Protein AF-A0AAD7KE58-F1 (afdb_monomer_lite)

Sequence (176 aa):
MATIKTTTPALPDYITYRFANRLVYVRPAHTYEVRVHSFTANEIYRPRLIIRRPALDIAQKEFIELATIPRERISFNTVASLNRQEPRVVRISESAWFAAVARQLCGGVIDILVSPDPSAPPTYLAVPSPGEMTKDEVEILRKTRSTPSSPTHSRQSSPSGRSTKSAKRSWLPRLN

Organism: NCBI:txid1033252

Radius of gyration: 26.53 Å; chains: 1; bounding box: 41×66×77 Å

Secondary structure (DSSP, 8-state):
------PPPPPPS-EEEEETTEEEEE---TT---------S-S--------HHHHHHHHHHH-HHHHSS-GGGEEEEEEE--TTPPPEEEEPPTTTHHHHHHHPPTT-EEEEEEPPPTTSPP-------TTS--HHHHHHHHHHT----------PPP--------------PPP-

pLDDT: mean 74.68, std 17.7, range [42.19, 97.12]

Structure (mmCIF, N/CA/C/O backbone):
data_AF-A0AAD7KE58-F1
#
_entry.id   AF-A0AAD7KE58-F1
#
loop_
_atom_site.group_PDB
_atom_site.id
_atom_site.type_symbol
_atom_site.label_atom_id
_atom_site.label_alt_id
_atom_site.label_comp_id
_atom_site.label_asym_id
_atom_site.label_entity_id
_atom_site.label_seq_id
_atom_site.pdbx_PDB_ins_code
_atom_site.Cartn_x
_atom_site.Cartn_y
_atom_site.Cartn_z
_atom_site.occupancy
_atom_site.B_iso_or_equiv
_atom_site.auth_seq_id
_atom_site.auth_comp_id
_atom_site.auth_asym_id
_atom_site.auth_atom_id
_atom_site.pdbx_PDB_model_num
ATOM 1 N N . MET A 1 1 ? 21.684 20.828 -27.140 1.00 60.41 1 MET A N 1
ATOM 2 C CA . MET A 1 1 ? 20.353 20.275 -26.803 1.00 60.41 1 MET A CA 1
ATOM 3 C C . MET A 1 1 ? 20.580 18.954 -26.089 1.00 60.41 1 MET A C 1
ATOM 5 O O . MET A 1 1 ? 21.258 18.107 -26.651 1.00 60.41 1 MET A O 1
ATOM 9 N N . ALA A 1 2 ? 20.131 18.805 -24.842 1.00 54.47 2 ALA A N 1
ATOM 10 C CA . ALA A 1 2 ? 20.308 17.559 -24.097 1.00 54.47 2 ALA A CA 1
ATOM 11 C C . ALA A 1 2 ? 19.141 16.610 -24.409 1.00 54.47 2 ALA A C 1
ATOM 13 O O . ALA A 1 2 ? 18.000 16.890 -24.049 1.00 54.47 2 ALA A O 1
ATOM 14 N N . THR A 1 3 ? 19.419 15.508 -25.103 1.00 60.75 3 THR A N 1
ATOM 15 C CA . THR A 1 3 ? 18.436 14.456 -25.384 1.00 60.75 3 THR A CA 1
ATOM 16 C C . THR A 1 3 ? 18.294 13.575 -24.146 1.00 60.75 3 THR A C 1
ATOM 18 O O . THR A 1 3 ? 19.177 12.770 -23.849 1.00 60.75 3 THR A O 1
ATOM 21 N N . ILE A 1 4 ? 17.201 13.732 -23.397 1.00 62.44 4 ILE A N 1
ATOM 22 C CA . ILE A 1 4 ? 16.903 12.874 -22.245 1.00 62.44 4 ILE A CA 1
ATOM 23 C C . ILE A 1 4 ? 16.387 11.540 -22.791 1.00 62.44 4 ILE A C 1
ATOM 25 O O . ILE A 1 4 ? 15.270 11.456 -23.294 1.00 62.44 4 ILE A O 1
ATOM 29 N N . LYS A 1 5 ? 17.211 10.492 -22.717 1.00 53.03 5 LYS A N 1
ATOM 30 C CA . LYS A 1 5 ? 16.769 9.124 -23.002 1.00 53.03 5 LYS A CA 1
ATOM 31 C C . LYS A 1 5 ? 15.899 8.658 -21.836 1.00 53.03 5 LYS A C 1
ATOM 33 O O . LYS A 1 5 ? 16.410 8.371 -20.756 1.00 53.03 5 LYS A O 1
ATOM 38 N N . THR A 1 6 ? 14.587 8.611 -22.037 1.00 53.09 6 THR A N 1
ATOM 39 C CA . THR A 1 6 ? 13.656 7.996 -21.085 1.00 53.09 6 THR A CA 1
ATOM 40 C C . THR A 1 6 ? 13.780 6.479 -21.204 1.00 53.09 6 THR A C 1
ATOM 42 O O . THR A 1 6 ? 13.008 5.828 -21.901 1.00 53.09 6 THR A O 1
ATOM 45 N N . THR A 1 7 ? 14.806 5.907 -20.575 1.00 59.88 7 THR A N 1
ATOM 46 C CA . THR A 1 7 ? 14.912 4.454 -20.429 1.00 59.88 7 THR A CA 1
ATOM 47 C C . THR A 1 7 ? 13.779 3.993 -19.519 1.00 59.88 7 THR A C 1
ATOM 49 O O . THR A 1 7 ? 13.658 4.464 -18.388 1.00 59.88 7 THR A O 1
ATOM 52 N N . THR A 1 8 ? 12.929 3.102 -20.025 1.00 63.88 8 THR A N 1
ATOM 53 C CA . THR A 1 8 ? 11.862 2.492 -19.224 1.00 63.88 8 THR A CA 1
ATOM 54 C C . THR A 1 8 ? 12.521 1.668 -18.114 1.00 63.88 8 THR A C 1
ATOM 56 O O . THR A 1 8 ? 13.340 0.806 -18.438 1.00 63.88 8 THR A O 1
ATOM 59 N N . PRO A 1 9 ? 12.247 1.942 -16.826 1.00 69.12 9 PRO A N 1
ATOM 60 C CA . PRO A 1 9 ? 12.852 1.188 -15.735 1.00 69.12 9 PRO A CA 1
ATOM 61 C C . PRO A 1 9 ? 12.425 -0.280 -15.823 1.00 69.12 9 PRO A C 1
ATOM 63 O O . PRO A 1 9 ? 11.248 -0.573 -16.041 1.00 69.12 9 PRO A O 1
ATOM 66 N N . ALA A 1 10 ? 13.391 -1.190 -15.686 1.00 75.94 10 ALA A N 1
ATOM 67 C CA . ALA A 1 10 ? 13.116 -2.619 -15.619 1.00 75.94 10 ALA A CA 1
ATOM 68 C C . ALA A 1 10 ? 12.218 -2.914 -14.409 1.00 75.94 10 ALA A C 1
ATOM 70 O O . ALA A 1 10 ? 12.390 -2.322 -13.343 1.00 75.94 10 ALA A O 1
ATOM 71 N N . LEU A 1 11 ? 11.245 -3.807 -14.587 1.00 79.50 11 LEU A N 1
ATOM 72 C CA . LEU A 1 11 ? 10.384 -4.242 -13.491 1.00 79.50 11 LEU A CA 1
ATOM 73 C C . LEU A 1 11 ? 11.189 -5.085 -12.490 1.00 79.50 11 LEU A C 1
ATOM 75 O O . LEU A 1 11 ? 12.067 -5.836 -12.916 1.00 79.50 11 LEU A O 1
ATOM 79 N N . PRO A 1 12 ? 10.898 -4.988 -11.181 1.00 85.12 12 PRO A N 1
ATOM 80 C CA . PRO A 1 12 ? 11.548 -5.831 -10.184 1.00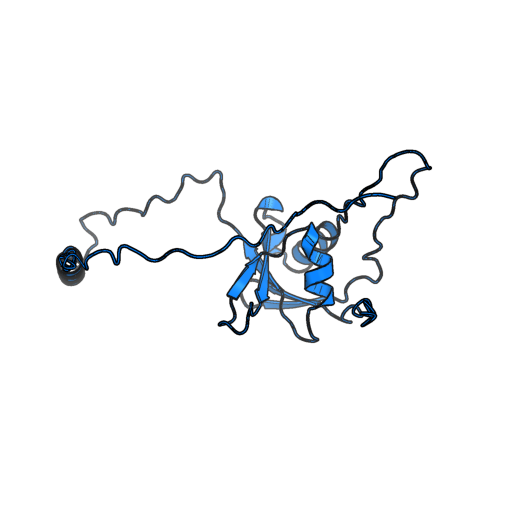 85.12 12 PRO A CA 1
ATOM 81 C C . PRO A 1 12 ? 11.120 -7.300 -10.331 1.00 85.12 12 PRO A C 1
ATOM 83 O O . PRO A 1 12 ? 9.973 -7.583 -10.676 1.00 85.12 12 PRO A O 1
ATOM 86 N N . ASP A 1 13 ? 12.014 -8.235 -9.993 1.00 86.62 13 ASP A N 1
ATOM 87 C CA . ASP A 1 13 ? 11.739 -9.683 -10.056 1.00 86.62 13 ASP A CA 1
ATOM 88 C C . ASP A 1 13 ? 10.716 -10.155 -9.013 1.00 86.62 13 ASP A C 1
ATOM 90 O O . ASP A 1 13 ? 10.054 -11.176 -9.201 1.00 86.62 13 ASP A O 1
ATOM 94 N N . TYR A 1 14 ? 10.596 -9.428 -7.898 1.00 88.62 14 TYR A N 1
ATOM 95 C CA . TYR A 1 14 ? 9.665 -9.711 -6.808 1.00 88.62 14 TYR A CA 1
ATOM 96 C C . TYR A 1 14 ? 9.152 -8.411 -6.190 1.00 88.62 14 TYR A C 1
ATOM 98 O O . TYR A 1 14 ? 9.882 -7.425 -6.077 1.00 88.62 14 TYR A O 1
ATOM 106 N N . ILE A 1 15 ? 7.899 -8.434 -5.744 1.00 91.00 15 ILE A N 1
ATOM 107 C CA . ILE A 1 15 ? 7.259 -7.374 -4.967 1.00 91.00 15 ILE A CA 1
ATOM 108 C C . ILE A 1 15 ? 6.980 -7.925 -3.573 1.00 91.00 15 ILE A C 1
ATOM 110 O O . ILE A 1 15 ? 6.413 -9.009 -3.430 1.00 91.00 15 ILE A O 1
ATOM 114 N N . THR A 1 16 ? 7.348 -7.163 -2.548 1.00 94.81 16 THR A N 1
ATOM 115 C CA . THR A 1 16 ? 7.089 -7.529 -1.156 1.00 94.81 16 THR A CA 1
ATOM 116 C C . THR A 1 16 ? 5.860 -6.788 -0.648 1.00 94.81 16 THR A C 1
ATOM 118 O O . THR A 1 16 ? 5.850 -5.556 -0.615 1.00 94.81 16 THR A O 1
ATOM 121 N N . TYR A 1 17 ? 4.843 -7.525 -0.210 1.00 95.44 17 TYR A N 1
ATOM 122 C CA . TYR A 1 17 ? 3.679 -6.972 0.478 1.00 95.44 17 TYR A CA 1
ATOM 123 C C . TYR A 1 17 ? 3.812 -7.150 1.985 1.00 95.44 17 TYR A C 1
ATOM 125 O O . TYR A 1 17 ? 4.225 -8.217 2.442 1.00 95.44 17 TYR A O 1
ATOM 133 N N . ARG A 1 18 ? 3.418 -6.130 2.752 1.00 96.94 18 ARG A N 1
ATOM 134 C CA . ARG A 1 18 ? 3.335 -6.193 4.213 1.00 96.94 18 ARG A CA 1
ATOM 135 C C . ARG A 1 18 ? 1.914 -5.938 4.694 1.00 96.94 18 ARG A C 1
ATOM 137 O O . ARG A 1 18 ? 1.327 -4.911 4.363 1.00 96.94 18 ARG A O 1
ATOM 144 N N . PHE A 1 19 ? 1.395 -6.832 5.526 1.00 97.12 19 PHE A N 1
ATOM 145 C CA . PHE A 1 19 ? 0.107 -6.672 6.201 1.00 97.12 19 PHE A CA 1
ATOM 146 C C . PHE A 1 19 ? 0.204 -7.215 7.628 1.00 97.12 19 PHE A C 1
ATOM 148 O O . PHE A 1 19 ? 0.713 -8.314 7.816 1.00 97.12 19 PHE A O 1
ATOM 155 N N . ALA A 1 20 ? -0.233 -6.448 8.634 1.00 94.69 20 ALA A N 1
ATOM 156 C CA . ALA A 1 20 ? -0.208 -6.857 10.048 1.00 94.69 20 ALA A CA 1
ATOM 157 C C . ALA A 1 20 ? 1.138 -7.480 10.505 1.00 94.69 20 ALA A C 1
ATOM 159 O O . ALA A 1 20 ? 1.173 -8.511 11.169 1.00 94.69 20 ALA A O 1
ATOM 160 N N . ASN A 1 21 ? 2.263 -6.866 10.109 1.00 94.69 21 ASN A N 1
ATOM 161 C CA . ASN A 1 21 ? 3.634 -7.339 10.374 1.00 94.69 21 ASN A CA 1
ATOM 162 C C . ASN A 1 21 ? 4.040 -8.667 9.690 1.00 94.69 21 ASN A C 1
ATOM 164 O O . ASN A 1 21 ? 5.113 -9.202 9.960 1.00 94.69 21 ASN A O 1
ATOM 168 N N . ARG A 1 22 ? 3.223 -9.186 8.770 1.00 96.50 22 ARG A N 1
ATOM 169 C CA . ARG A 1 22 ? 3.539 -10.340 7.917 1.00 96.50 22 ARG A CA 1
ATOM 170 C C . ARG A 1 22 ? 4.023 -9.863 6.554 1.00 96.50 22 ARG A C 1
ATOM 172 O O . ARG A 1 22 ? 3.474 -8.905 6.013 1.00 96.50 22 ARG A O 1
ATOM 179 N N . LEU A 1 23 ? 5.030 -10.539 6.004 1.00 95.94 23 LEU A N 1
ATOM 180 C CA . LEU A 1 23 ? 5.610 -10.248 4.692 1.00 95.94 23 LEU A CA 1
ATOM 181 C C . LEU A 1 23 ? 5.319 -11.388 3.718 1.00 95.94 23 LEU A C 1
ATOM 183 O O . LEU A 1 23 ? 5.479 -12.555 4.071 1.00 95.94 23 LEU A O 1
ATOM 187 N N . VAL A 1 24 ? 4.926 -11.044 2.495 1.00 94.50 24 VAL A N 1
ATOM 188 C CA . VAL A 1 24 ? 4.718 -12.000 1.401 1.00 94.50 24 VAL A CA 1
ATOM 189 C C . VAL A 1 24 ? 5.455 -11.506 0.164 1.00 94.50 24 VAL A C 1
ATOM 191 O O . VAL A 1 24 ? 5.298 -10.354 -0.243 1.00 94.50 24 VAL A O 1
ATOM 194 N N . TYR A 1 25 ? 6.256 -12.388 -0.432 1.00 93.06 25 TYR A N 1
ATOM 195 C CA . TYR A 1 25 ? 6.991 -12.123 -1.663 1.00 93.06 25 TYR A CA 1
ATOM 196 C C . TYR A 1 25 ? 6.210 -12.676 -2.842 1.00 93.06 25 TYR A C 1
ATOM 198 O O . TYR A 1 25 ? 5.970 -13.877 -2.942 1.00 93.06 25 TYR A O 1
ATOM 206 N N . VAL A 1 26 ? 5.828 -11.791 -3.749 1.00 89.50 26 VAL A N 1
ATOM 207 C CA . VAL A 1 26 ? 5.057 -12.141 -4.932 1.00 89.50 26 VAL A CA 1
ATOM 208 C C . VAL A 1 26 ? 5.922 -11.861 -6.141 1.00 89.50 26 VAL A C 1
ATOM 210 O O . VAL A 1 26 ? 6.375 -10.733 -6.335 1.00 89.50 26 VAL A O 1
ATOM 213 N N . ARG A 1 27 ? 6.129 -12.871 -6.987 1.00 86.81 27 ARG A N 1
ATOM 214 C CA . ARG A 1 27 ? 6.660 -12.620 -8.325 1.00 86.81 27 ARG A CA 1
ATOM 215 C C . ARG A 1 27 ? 5.577 -11.852 -9.086 1.00 86.81 27 ARG A C 1
ATOM 217 O O . ARG A 1 27 ? 4.486 -12.408 -9.252 1.00 86.81 27 ARG A O 1
ATOM 224 N N . PRO A 1 28 ? 5.812 -10.594 -9.500 1.00 78.06 28 PRO A N 1
ATOM 225 C CA . PRO A 1 28 ? 4.868 -9.904 -10.352 1.00 78.06 28 PRO A CA 1
ATOM 226 C C . PRO A 1 28 ? 4.652 -10.799 -11.558 1.00 78.06 28 PRO A C 1
ATOM 228 O O . PRO A 1 28 ? 5.614 -11.205 -12.212 1.00 78.06 28 PRO A O 1
ATOM 231 N N . ALA A 1 29 ? 3.404 -11.205 -11.787 1.00 63.66 29 ALA A N 1
ATOM 232 C CA . ALA A 1 29 ? 3.103 -12.007 -12.952 1.00 63.66 29 ALA A CA 1
ATOM 233 C C . ALA A 1 29 ? 3.687 -11.254 -14.156 1.00 63.66 29 ALA A C 1
ATOM 235 O O . ALA A 1 29 ? 3.454 -10.051 -14.292 1.00 63.66 29 ALA A O 1
ATOM 236 N N . HIS A 1 30 ? 4.446 -11.933 -15.026 1.00 52.56 30 HIS A N 1
ATOM 237 C CA . HIS A 1 30 ? 4.863 -11.350 -16.313 1.00 52.56 30 HIS A CA 1
ATOM 238 C C . HIS A 1 30 ? 3.648 -10.766 -17.071 1.00 52.56 30 HIS A C 1
ATOM 240 O O . HIS A 1 30 ? 3.776 -9.859 -17.883 1.00 52.56 30 HIS A O 1
ATOM 246 N N . THR A 1 31 ? 2.462 -11.241 -16.691 1.00 48.44 31 THR A N 1
ATOM 247 C CA . THR A 1 31 ? 1.105 -10.792 -16.965 1.00 48.44 31 THR A CA 1
ATOM 248 C C . THR A 1 31 ? 0.581 -9.620 -16.114 1.00 48.44 31 THR A C 1
ATOM 250 O O . THR A 1 31 ? -0.629 -9.483 -15.944 1.00 48.44 31 THR A O 1
ATOM 253 N N . TYR A 1 32 ? 1.407 -8.639 -15.739 1.00 52.31 32 TYR A N 1
ATOM 254 C CA . TYR A 1 32 ? 0.944 -7.247 -15.881 1.00 52.31 32 TYR A CA 1
ATOM 255 C C . TYR A 1 32 ? 0.926 -6.879 -17.366 1.00 52.31 32 TYR A C 1
ATOM 257 O O . TYR A 1 32 ? 1.424 -5.828 -17.768 1.00 52.31 32 TYR A O 1
ATOM 265 N N . GLU A 1 33 ? 0.369 -7.764 -18.196 1.00 47.12 33 GLU A N 1
ATOM 266 C CA . GLU A 1 33 ? -0.017 -7.405 -19.533 1.00 47.12 33 GLU A CA 1
ATOM 267 C C . GLU A 1 33 ? -0.968 -6.247 -19.325 1.00 47.12 33 GLU A C 1
ATOM 269 O O . GLU A 1 33 ? -2.070 -6.382 -18.781 1.00 47.12 33 GLU A O 1
ATOM 274 N N . VAL A 1 34 ? -0.487 -5.065 -19.701 1.00 50.22 34 VAL A N 1
ATOM 275 C CA . VAL A 1 34 ? -1.363 -3.998 -20.115 1.00 50.22 34 VAL A CA 1
ATOM 276 C C . VAL A 1 34 ? -2.311 -4.703 -21.065 1.00 50.22 34 VAL A C 1
ATOM 278 O O . VAL A 1 34 ? -1.908 -5.086 -22.160 1.00 50.22 34 VAL A O 1
ATOM 281 N N . ARG A 1 35 ? -3.539 -4.975 -20.617 1.00 42.88 35 ARG A N 1
ATOM 282 C CA . ARG A 1 35 ? -4.612 -5.427 -21.490 1.00 42.88 35 ARG A CA 1
ATOM 283 C C . ARG A 1 35 ? -4.897 -4.213 -22.365 1.00 42.88 35 ARG A C 1
ATOM 285 O O . ARG A 1 35 ? -5.843 -3.465 -22.142 1.00 42.88 35 ARG A O 1
ATOM 292 N N . VAL A 1 36 ? -4.003 -3.963 -23.320 1.00 48.06 36 VAL A N 1
ATOM 293 C CA . VAL A 1 36 ? -4.280 -3.203 -24.516 1.00 48.06 36 VAL A CA 1
ATOM 294 C C . VAL A 1 36 ? -5.272 -4.115 -25.205 1.00 48.06 36 VAL A C 1
ATOM 296 O O . VAL A 1 36 ? -4.901 -5.039 -25.919 1.00 48.06 36 VAL A O 1
ATOM 299 N N . HIS A 1 37 ? -6.551 -3.974 -24.862 1.00 42.19 37 HIS A N 1
ATOM 300 C CA . HIS A 1 37 ? -7.585 -4.458 -25.750 1.00 42.19 37 HIS A CA 1
ATOM 301 C C . HIS A 1 37 ? -7.256 -3.799 -27.083 1.00 42.19 37 HIS A C 1
ATOM 303 O O . HIS A 1 37 ? -7.356 -2.579 -27.203 1.00 42.19 37 HIS A O 1
ATOM 309 N N . SER A 1 38 ? -6.743 -4.583 -28.028 1.00 42.72 38 SER A N 1
ATOM 310 C CA . SER A 1 38 ? -6.595 -4.185 -29.416 1.00 42.72 38 SER A CA 1
ATOM 311 C C . SER A 1 38 ? -8.011 -4.008 -29.951 1.00 42.72 38 SER A C 1
ATOM 313 O O . SER A 1 38 ? -8.585 -4.917 -30.544 1.00 42.72 38 SER A O 1
ATOM 315 N N . PHE A 1 39 ? -8.619 -2.877 -29.609 1.00 48.72 39 PHE A N 1
ATOM 316 C CA . PHE A 1 39 ? -9.932 -2.481 -30.066 1.00 48.72 39 PHE A CA 1
ATOM 317 C C . PHE A 1 39 ? -9.731 -1.512 -31.224 1.00 48.72 39 PHE A C 1
ATOM 319 O O . PHE A 1 39 ? -8.916 -0.591 -31.184 1.00 48.72 39 PHE A O 1
ATOM 326 N N . THR A 1 40 ? -10.409 -1.834 -32.308 1.00 45.97 40 THR A N 1
ATOM 327 C CA . THR A 1 40 ? -10.232 -1.334 -33.665 1.00 45.97 40 THR A CA 1
ATOM 328 C C . THR A 1 40 ? -10.289 0.195 -33.777 1.00 45.97 40 THR A C 1
ATOM 330 O O . THR A 1 40 ? -11.326 0.799 -33.534 1.00 45.97 40 THR A O 1
ATOM 333 N N . ALA A 1 41 ? -9.164 0.775 -34.202 1.00 52.53 41 ALA A N 1
ATOM 334 C CA . ALA A 1 41 ? -8.926 1.989 -35.001 1.00 52.53 41 ALA A CA 1
ATOM 335 C C . ALA A 1 41 ? -9.666 3.331 -34.767 1.00 52.53 41 ALA A C 1
ATOM 337 O O . ALA A 1 41 ? -9.190 4.306 -35.337 1.00 52.53 41 ALA A O 1
ATOM 338 N N . ASN A 1 42 ? -10.744 3.466 -33.984 1.00 53.22 42 ASN A N 1
ATOM 339 C CA . ASN A 1 42 ? -11.594 4.672 -34.091 1.00 53.22 42 ASN A CA 1
ATOM 340 C C . ASN A 1 42 ? -12.015 5.391 -32.801 1.00 53.22 42 ASN A C 1
ATOM 342 O O . ASN A 1 42 ? -12.882 6.259 -32.850 1.00 53.22 42 ASN A O 1
ATOM 346 N N . GLU A 1 43 ? -11.361 5.151 -31.668 1.00 46.78 43 GLU A N 1
ATOM 347 C CA . GLU A 1 43 ? -11.534 6.012 -30.492 1.00 46.78 43 GLU A CA 1
ATOM 348 C C . GLU A 1 43 ? -10.197 6.552 -29.994 1.00 46.78 43 GLU A C 1
ATOM 350 O O . GLU A 1 43 ? -9.189 5.847 -29.973 1.00 46.78 43 GLU A O 1
ATOM 355 N N . ILE A 1 44 ? -10.202 7.823 -29.577 1.00 58.78 44 ILE A N 1
ATOM 356 C CA . ILE A 1 44 ? -9.102 8.526 -28.907 1.00 58.78 44 ILE A CA 1
ATOM 357 C C . ILE A 1 44 ? -8.845 7.813 -27.567 1.00 58.78 44 ILE A C 1
ATOM 359 O O . ILE A 1 44 ? -9.368 8.165 -26.510 1.00 58.78 44 ILE A O 1
ATOM 363 N N . TYR A 1 45 ? -8.074 6.732 -27.647 1.00 45.72 45 TYR A N 1
ATOM 364 C CA . TYR A 1 45 ? -7.894 5.734 -26.604 1.00 45.72 45 TYR A CA 1
ATOM 365 C C . TYR A 1 45 ? -6.824 6.210 -25.617 1.00 45.72 45 TYR A C 1
ATOM 367 O O . TYR A 1 45 ? -5.623 6.111 -25.870 1.00 45.72 45 TYR A O 1
ATOM 375 N N . ARG A 1 46 ? -7.236 6.722 -24.452 1.00 47.91 46 ARG A N 1
ATOM 376 C CA . ARG A 1 46 ? -6.332 6.763 -23.294 1.00 47.91 46 ARG A CA 1
ATOM 377 C C . ARG A 1 46 ? -6.330 5.366 -22.676 1.00 47.91 46 ARG A C 1
ATOM 379 O O . ARG A 1 46 ? -7.378 4.967 -22.166 1.00 47.91 46 ARG A O 1
ATOM 386 N N . PRO A 1 47 ? -5.214 4.615 -22.682 1.00 50.56 47 PRO A N 1
ATOM 387 C CA . PRO A 1 47 ? -5.173 3.316 -22.029 1.00 50.56 47 PRO A CA 1
ATOM 388 C C . PRO A 1 47 ? -5.479 3.512 -20.542 1.00 50.56 47 PRO A C 1
ATOM 390 O O . PRO A 1 47 ? -4.673 4.061 -19.787 1.00 50.56 47 PRO A O 1
ATOM 393 N N . ARG A 1 48 ? -6.671 3.091 -20.106 1.00 51.47 48 ARG A N 1
ATOM 394 C CA . ARG A 1 48 ? -6.961 2.920 -18.683 1.00 51.47 48 ARG A CA 1
ATOM 395 C C . ARG A 1 48 ? -6.160 1.707 -18.231 1.00 51.47 48 ARG A C 1
ATOM 397 O O . ARG A 1 48 ? -6.577 0.567 -18.395 1.00 51.47 48 ARG A O 1
ATOM 404 N N . LEU A 1 49 ? -4.966 1.982 -17.722 1.00 56.03 49 LEU A N 1
ATOM 405 C CA . LEU A 1 49 ? -4.078 1.011 -17.101 1.00 56.03 49 LEU A CA 1
ATOM 406 C C . LEU A 1 49 ? -4.749 0.488 -15.814 1.00 56.03 49 LEU A C 1
ATOM 408 O O . LEU A 1 49 ? -4.571 1.046 -14.735 1.00 56.03 49 LEU A O 1
ATOM 412 N N . ILE A 1 50 ? -5.571 -0.557 -15.918 1.00 57.50 50 ILE A N 1
ATOM 413 C CA . ILE A 1 50 ? -6.215 -1.210 -14.763 1.00 57.50 50 ILE A CA 1
ATOM 414 C C . ILE A 1 50 ? -5.244 -2.270 -14.213 1.00 57.50 50 ILE A C 1
ATOM 416 O O . ILE A 1 50 ? -5.470 -3.470 -14.332 1.00 57.50 50 ILE A O 1
ATOM 420 N N . ILE A 1 51 ? -4.106 -1.833 -13.662 1.00 62.16 51 ILE A N 1
ATOM 421 C CA . ILE A 1 51 ? -3.046 -2.739 -13.159 1.00 62.16 51 ILE A CA 1
ATOM 422 C C . ILE A 1 51 ? -3.225 -3.062 -11.665 1.00 62.16 51 ILE A C 1
ATOM 424 O O . ILE A 1 51 ? -2.691 -4.045 -11.160 1.00 62.16 51 ILE A O 1
ATOM 428 N N . ARG A 1 52 ? -4.054 -2.302 -10.939 1.00 68.25 52 ARG A N 1
ATOM 429 C CA . ARG A 1 52 ? -4.291 -2.540 -9.505 1.00 68.25 52 ARG A CA 1
ATOM 430 C C . ARG A 1 52 ? -5.122 -3.795 -9.218 1.00 68.25 52 ARG A C 1
ATOM 432 O O . ARG A 1 52 ? -4.949 -4.395 -8.161 1.00 68.25 52 ARG A O 1
ATOM 439 N N . ARG A 1 53 ? -6.026 -4.197 -10.120 1.00 75.62 53 ARG A N 1
ATOM 440 C CA . ARG A 1 53 ? -6.948 -5.325 -9.871 1.00 75.62 53 ARG A CA 1
ATOM 441 C C . ARG A 1 53 ? -6.214 -6.644 -9.567 1.00 75.62 53 ARG A C 1
ATOM 443 O O . ARG A 1 53 ? -6.485 -7.189 -8.501 1.00 75.62 53 ARG A O 1
ATOM 450 N N . PRO A 1 54 ? -5.218 -7.075 -10.368 1.00 82.94 54 PRO A N 1
ATOM 451 C CA . PRO A 1 54 ? -4.428 -8.266 -10.056 1.00 82.94 54 PRO A CA 1
ATOM 452 C C . PRO A 1 54 ? -3.739 -8.221 -8.687 1.00 82.94 54 PRO A C 1
ATOM 454 O O . PRO A 1 54 ? -3.668 -9.232 -8.000 1.00 82.94 54 PRO A O 1
ATOM 457 N N . ALA A 1 55 ? -3.244 -7.052 -8.263 1.00 86.31 55 ALA A N 1
ATOM 458 C CA . ALA A 1 55 ? -2.561 -6.920 -6.976 1.00 86.31 55 ALA A CA 1
ATOM 459 C C . ALA A 1 55 ? -3.510 -7.119 -5.784 1.00 86.31 55 ALA A C 1
ATOM 461 O O . ALA A 1 55 ? -3.115 -7.712 -4.783 1.00 86.31 55 ALA A O 1
ATOM 462 N N . LEU A 1 56 ? -4.766 -6.666 -5.897 1.00 91.06 56 LEU A N 1
ATOM 463 C CA . LEU A 1 56 ? -5.798 -6.931 -4.889 1.00 91.06 56 LEU A CA 1
ATOM 464 C C . LEU A 1 56 ? -6.157 -8.413 -4.831 1.00 91.06 56 LEU A C 1
ATOM 466 O O . LEU A 1 56 ? -6.245 -8.959 -3.737 1.00 91.06 56 LEU A O 1
ATOM 470 N N . ASP A 1 57 ? -6.328 -9.058 -5.985 1.00 91.31 57 ASP A N 1
ATOM 471 C CA . ASP A 1 57 ? -6.676 -10.480 -6.040 1.00 91.31 57 ASP A CA 1
ATOM 472 C C . ASP A 1 57 ? -5.571 -11.339 -5.401 1.00 91.31 57 ASP A C 1
ATOM 474 O O . ASP A 1 57 ? -5.859 -12.236 -4.609 1.00 91.31 57 ASP A O 1
ATOM 478 N N . ILE A 1 58 ? -4.299 -11.019 -5.673 1.00 90.62 58 ILE A N 1
ATOM 479 C CA . ILE A 1 58 ? -3.156 -11.690 -5.041 1.00 90.62 58 ILE A CA 1
ATOM 480 C C . ILE A 1 58 ? -3.131 -11.411 -3.536 1.00 90.62 58 ILE A C 1
ATOM 482 O O . ILE A 1 58 ? -3.000 -12.343 -2.751 1.00 90.62 58 ILE A O 1
ATOM 486 N N . ALA A 1 59 ? -3.301 -10.156 -3.112 1.00 92.56 59 ALA A N 1
ATOM 487 C CA . ALA A 1 59 ? -3.320 -9.825 -1.691 1.00 92.56 59 ALA A CA 1
ATOM 488 C C . ALA A 1 59 ? -4.439 -10.569 -0.939 1.00 92.56 59 ALA A C 1
ATOM 490 O O . ALA A 1 59 ? -4.187 -11.123 0.122 1.00 92.56 59 ALA A O 1
ATOM 491 N N . GLN A 1 60 ? -5.653 -10.642 -1.488 1.00 94.75 60 GLN A N 1
ATOM 492 C CA . GLN A 1 60 ? -6.760 -11.379 -0.863 1.00 94.75 60 GLN A CA 1
ATOM 493 C C . GLN A 1 60 ? -6.536 -12.897 -0.857 1.00 94.75 60 GLN A C 1
ATOM 495 O O . GLN A 1 60 ? -6.987 -13.576 0.062 1.00 94.75 60 GLN A O 1
ATOM 500 N N . LYS A 1 61 ? -5.830 -13.431 -1.860 1.00 94.50 61 LYS A N 1
ATOM 501 C CA . LYS A 1 61 ? -5.456 -14.848 -1.919 1.00 94.50 61 LYS A CA 1
ATOM 502 C C . LYS A 1 61 ? -4.405 -15.212 -0.865 1.00 94.50 61 LYS A C 1
ATOM 504 O O . LYS A 1 61 ? -4.535 -16.244 -0.216 1.00 94.50 61 LYS A O 1
ATOM 509 N N . GLU A 1 62 ? -3.376 -14.383 -0.706 1.00 94.31 62 GLU A N 1
ATOM 510 C CA . GLU A 1 62 ? -2.256 -14.642 0.212 1.00 94.31 62 GLU A CA 1
ATOM 511 C C . GLU A 1 62 ? -2.589 -14.265 1.668 1.00 94.31 62 GLU A C 1
ATOM 513 O O . GLU A 1 62 ? -2.115 -14.897 2.614 1.00 94.31 62 GLU A O 1
ATOM 518 N N . PHE A 1 63 ? -3.443 -13.258 1.868 1.00 96.12 63 PHE A N 1
ATOM 519 C CA . PHE A 1 63 ? -3.906 -12.814 3.181 1.00 96.12 63 PHE A CA 1
ATOM 520 C C . PHE A 1 63 ? -5.402 -13.103 3.337 1.00 96.12 63 PHE A C 1
ATOM 522 O O . PHE A 1 63 ? -6.248 -12.284 2.986 1.00 96.12 63 PHE A O 1
ATOM 529 N N . ILE A 1 64 ? -5.727 -14.253 3.931 1.00 95.81 64 ILE A N 1
ATOM 530 C CA . ILE A 1 64 ? -7.113 -14.716 4.146 1.00 95.81 64 ILE A CA 1
ATOM 531 C C . ILE A 1 64 ? -7.947 -13.681 4.925 1.00 95.81 64 ILE A C 1
ATOM 533 O O . ILE A 1 64 ? -9.127 -13.491 4.652 1.00 95.81 64 ILE A O 1
ATOM 537 N N . GLU A 1 65 ? -7.317 -12.945 5.843 1.00 95.69 65 GLU A N 1
ATOM 538 C CA . GLU A 1 65 ? -7.934 -11.854 6.612 1.00 95.69 65 GLU A CA 1
ATOM 539 C C . GLU A 1 65 ? -8.477 -10.722 5.715 1.00 95.69 65 GLU A C 1
ATOM 541 O O . GLU A 1 65 ? -9.456 -10.062 6.062 1.00 95.69 65 GLU A O 1
ATOM 546 N N . LEU A 1 66 ? -7.876 -10.515 4.537 1.00 96.12 66 LEU A N 1
ATOM 547 C CA . LEU A 1 66 ? -8.307 -9.522 3.551 1.00 96.12 66 LEU A CA 1
ATOM 548 C C . LEU A 1 66 ? -9.429 -10.029 2.634 1.00 96.12 66 LEU A C 1
ATOM 550 O O . LEU A 1 66 ? -10.048 -9.214 1.947 1.00 96.12 66 LEU A O 1
ATOM 554 N N . ALA A 1 67 ? -9.705 -11.336 2.598 1.00 95.69 67 ALA A N 1
ATOM 555 C CA . ALA A 1 67 ? -10.724 -11.910 1.716 1.00 95.69 67 ALA A CA 1
ATOM 556 C C . ALA A 1 67 ? -12.144 -11.446 2.088 1.00 95.69 67 ALA A C 1
ATOM 558 O O . ALA A 1 67 ? -12.970 -11.219 1.206 1.00 95.69 67 ALA A O 1
ATOM 559 N N . THR A 1 68 ? -12.407 -11.240 3.381 1.00 96.00 68 THR A N 1
ATOM 560 C CA . THR A 1 68 ? -13.698 -10.747 3.896 1.00 96.00 68 THR A CA 1
ATOM 561 C C . THR A 1 68 ? -13.860 -9.233 3.726 1.00 96.00 68 THR A C 1
ATOM 563 O O . THR A 1 68 ? -14.970 -8.706 3.770 1.00 96.00 68 THR A O 1
ATOM 566 N N . ILE A 1 69 ? -12.756 -8.506 3.547 1.00 95.88 69 ILE A N 1
ATOM 567 C CA . ILE A 1 69 ? -12.746 -7.043 3.521 1.00 95.88 69 ILE A CA 1
ATOM 568 C C . ILE A 1 69 ? -13.054 -6.556 2.096 1.00 95.88 69 ILE A C 1
ATOM 570 O O . ILE A 1 69 ? -12.420 -7.011 1.139 1.00 95.88 69 ILE A O 1
ATOM 574 N N . PRO A 1 70 ? -13.986 -5.600 1.919 1.00 94.62 70 PRO A N 1
ATOM 575 C CA . PRO A 1 70 ? -14.307 -5.068 0.602 1.00 94.62 70 PRO A CA 1
ATOM 576 C C . PRO A 1 70 ? -13.112 -4.304 0.012 1.00 94.62 70 PRO A C 1
ATOM 578 O O . PRO A 1 70 ? -12.359 -3.619 0.715 1.00 94.62 70 PRO A O 1
ATOM 581 N N . ARG A 1 71 ? -12.930 -4.419 -1.307 1.00 92.56 71 ARG A N 1
ATOM 582 C CA . ARG A 1 71 ? -11.735 -3.952 -2.040 1.00 92.56 71 ARG A CA 1
ATOM 583 C C . ARG A 1 71 ? -11.507 -2.448 -1.913 1.00 92.56 71 ARG A C 1
ATOM 585 O O . ARG A 1 71 ? -10.372 -1.978 -1.988 1.00 92.56 71 ARG A O 1
ATOM 592 N N . GLU A 1 72 ? -12.577 -1.692 -1.716 1.00 92.44 72 GLU A N 1
ATOM 593 C CA . GLU A 1 72 ? -12.575 -0.240 -1.566 1.00 92.44 72 GLU A CA 1
ATOM 594 C C . GLU A 1 72 ? -11.862 0.195 -0.282 1.00 92.44 72 GLU A C 1
ATOM 596 O O . GLU A 1 72 ? -11.254 1.267 -0.251 1.00 92.44 72 GLU A O 1
ATOM 601 N N . ARG A 1 73 ? -11.884 -0.653 0.756 1.00 94.38 73 ARG A N 1
ATOM 602 C CA . ARG A 1 73 ? -11.242 -0.389 2.052 1.00 94.38 73 ARG A CA 1
ATOM 603 C C . ARG A 1 73 ? -9.760 -0.742 2.061 1.00 94.38 73 ARG A C 1
ATOM 605 O O . ARG A 1 73 ? -9.044 -0.306 2.959 1.00 94.38 73 ARG A O 1
ATOM 612 N N . ILE A 1 74 ? -9.284 -1.496 1.074 1.00 95.75 74 ILE A N 1
ATOM 613 C CA . ILE A 1 74 ? -7.888 -1.921 0.985 1.00 95.75 74 ILE A CA 1
ATOM 614 C C . ILE A 1 74 ? -7.090 -0.873 0.209 1.00 95.75 74 ILE A C 1
ATOM 616 O O . ILE A 1 74 ? -7.341 -0.596 -0.969 1.00 95.75 74 ILE A O 1
ATOM 620 N N . SER A 1 75 ? -6.090 -0.298 0.863 1.00 95.81 75 SER A N 1
ATOM 621 C CA . SER A 1 75 ? -5.174 0.680 0.281 1.00 95.81 75 SER A CA 1
ATOM 622 C C . SER A 1 75 ? -3.745 0.156 0.295 1.00 95.81 75 SER A C 1
ATOM 624 O O . SER A 1 75 ? -3.345 -0.556 1.211 1.00 95.81 75 SER A O 1
ATOM 626 N N . PHE A 1 76 ? -2.989 0.504 -0.742 1.00 96.38 76 PHE A N 1
ATOM 627 C CA . PHE A 1 76 ? -1.576 0.180 -0.846 1.00 96.38 76 PHE A CA 1
ATOM 628 C C . PHE A 1 76 ? -0.769 1.447 -0.655 1.00 96.38 76 PHE A C 1
ATOM 630 O O . PHE A 1 76 ? -0.997 2.439 -1.354 1.00 96.38 76 PHE A O 1
ATOM 637 N N . ASN A 1 77 ? 0.184 1.391 0.255 1.00 96.56 77 ASN A N 1
ATOM 638 C CA . ASN A 1 77 ? 1.042 2.496 0.601 1.00 96.56 77 ASN A CA 1
ATOM 639 C C . ASN A 1 77 ? 2.502 2.097 0.400 1.00 96.56 77 ASN A C 1
ATOM 641 O O . ASN A 1 77 ? 2.871 0.932 0.503 1.00 96.56 77 ASN A O 1
ATOM 645 N N . THR A 1 78 ? 3.345 3.072 0.102 1.00 95.56 78 THR A N 1
ATOM 646 C CA . THR A 1 78 ? 4.795 2.888 0.028 1.00 95.56 78 THR A CA 1
ATOM 647 C C . THR A 1 78 ? 5.480 4.060 0.700 1.00 95.56 78 THR A C 1
ATOM 649 O O . THR A 1 78 ? 4.901 5.141 0.839 1.00 95.56 78 THR A O 1
ATOM 652 N N . VAL A 1 79 ? 6.711 3.849 1.139 1.00 94.25 79 VAL A N 1
ATOM 653 C CA . VAL A 1 79 ? 7.535 4.912 1.700 1.00 94.25 79 VAL A CA 1
ATOM 654 C C . VAL A 1 79 ? 8.271 5.597 0.556 1.00 94.25 79 VAL A C 1
ATOM 656 O O . VAL A 1 79 ? 9.072 4.977 -0.140 1.00 94.25 79 VAL A O 1
ATOM 659 N N . ALA A 1 80 ? 8.013 6.887 0.365 1.00 89.69 80 ALA A N 1
ATOM 660 C CA . ALA A 1 80 ? 8.696 7.700 -0.632 1.00 89.69 80 ALA A CA 1
ATOM 661 C C . ALA A 1 80 ? 9.382 8.897 0.035 1.00 89.69 80 ALA A C 1
ATOM 663 O O . ALA A 1 80 ? 8.793 9.581 0.873 1.00 89.69 80 ALA A O 1
ATOM 664 N N . SER A 1 81 ? 10.624 9.180 -0.366 1.00 87.88 81 SER A N 1
ATOM 665 C CA . SER A 1 81 ? 11.274 10.458 -0.064 1.00 87.88 81 SER A CA 1
ATOM 666 C C . SER A 1 81 ? 11.009 11.421 -1.216 1.00 87.88 81 SER A C 1
ATOM 668 O O . SER A 1 81 ? 11.397 11.173 -2.361 1.00 87.88 81 SER A O 1
ATOM 670 N N . LEU A 1 82 ? 10.318 12.518 -0.920 1.00 84.75 82 LEU A N 1
ATOM 671 C CA . LEU A 1 82 ? 10.076 13.597 -1.867 1.00 84.75 82 LEU A CA 1
ATOM 672 C C . LEU A 1 82 ? 11.050 14.739 -1.551 1.00 84.75 82 LEU A C 1
ATOM 674 O O . LEU A 1 82 ? 11.100 15.218 -0.424 1.00 84.75 82 LEU A O 1
ATOM 678 N N . ASN A 1 83 ? 11.820 15.193 -2.541 1.00 83.81 83 ASN A N 1
ATOM 679 C CA . ASN A 1 83 ? 12.669 16.390 -2.441 1.00 83.81 83 ASN A CA 1
ATOM 680 C C . ASN A 1 83 ? 13.692 16.388 -1.285 1.00 83.81 83 ASN A C 1
ATOM 682 O O . ASN A 1 83 ? 13.894 17.419 -0.648 1.00 83.81 83 ASN A O 1
ATOM 686 N N . ARG A 1 84 ? 14.355 15.249 -1.022 1.00 83.19 84 ARG A N 1
ATOM 687 C CA . ARG A 1 84 ? 15.333 15.080 0.080 1.00 83.19 84 ARG A CA 1
ATOM 688 C C . ARG A 1 84 ? 14.750 15.311 1.482 1.00 83.19 84 ARG A C 1
ATOM 690 O O . ARG A 1 84 ? 15.506 15.473 2.433 1.00 83.19 84 ARG A O 1
ATOM 697 N N . GLN A 1 85 ? 13.426 15.345 1.612 1.00 88.31 85 GLN A N 1
ATOM 698 C CA . GLN A 1 85 ? 12.764 15.379 2.909 1.00 88.31 85 GLN A CA 1
ATOM 699 C C . GLN A 1 85 ? 12.695 13.977 3.515 1.00 88.31 85 GLN A C 1
ATOM 701 O O . GLN A 1 85 ? 12.966 12.969 2.847 1.00 88.31 85 GLN A O 1
ATOM 706 N N . GLU A 1 86 ? 12.303 13.939 4.786 1.00 92.56 86 GLU A N 1
ATOM 707 C CA . GLU A 1 86 ? 12.060 12.707 5.522 1.00 92.56 86 GLU A CA 1
ATOM 708 C C . GLU A 1 86 ? 11.125 11.760 4.751 1.00 92.56 86 GLU A C 1
ATOM 710 O O . GLU A 1 86 ? 10.190 12.214 4.076 1.00 92.56 86 GLU A O 1
ATOM 715 N N . PRO A 1 87 ? 11.378 10.444 4.822 1.00 91.94 87 PRO A N 1
ATOM 716 C CA . PRO A 1 87 ? 10.538 9.445 4.182 1.00 91.94 87 PRO A CA 1
ATOM 717 C C . PRO A 1 87 ? 9.097 9.545 4.690 1.00 91.94 87 PRO A C 1
ATOM 719 O O . PRO A 1 87 ? 8.846 9.521 5.894 1.00 91.94 87 PRO A O 1
ATOM 722 N N . ARG A 1 88 ? 8.134 9.633 3.767 1.00 93.31 88 ARG A N 1
ATOM 723 C CA . ARG A 1 88 ? 6.703 9.676 4.092 1.00 93.31 88 ARG A CA 1
ATOM 724 C C . ARG A 1 88 ? 5.981 8.485 3.493 1.00 93.31 88 ARG A C 1
ATOM 726 O O . ARG A 1 88 ? 6.268 8.067 2.373 1.00 93.31 88 ARG A O 1
ATOM 733 N N . VAL A 1 89 ? 5.006 7.974 4.236 1.00 94.06 89 VAL A N 1
ATOM 734 C CA . VAL A 1 89 ? 4.085 6.950 3.745 1.00 94.06 89 VAL A CA 1
ATOM 735 C C . VAL A 1 89 ? 3.091 7.621 2.804 1.00 94.06 89 VAL A C 1
ATOM 737 O O . VAL A 1 89 ? 2.351 8.521 3.204 1.00 94.06 89 VAL A O 1
ATOM 740 N N . VAL A 1 90 ? 3.086 7.201 1.544 1.00 95.25 90 VAL A N 1
ATOM 741 C CA . VAL A 1 90 ? 2.192 7.720 0.507 1.00 95.25 90 VAL A CA 1
ATOM 742 C C . VAL A 1 90 ? 1.327 6.601 -0.048 1.00 95.25 90 VAL A C 1
ATOM 744 O O . VAL A 1 90 ? 1.792 5.484 -0.265 1.00 95.25 90 VAL A O 1
ATOM 747 N N . ARG A 1 91 ? 0.055 6.910 -0.304 1.00 95.56 91 ARG A N 1
ATOM 748 C CA . ARG A 1 91 ? -0.872 5.981 -0.950 1.00 95.56 91 ARG A CA 1
ATOM 749 C C . ARG A 1 91 ? -0.580 5.891 -2.443 1.00 95.56 91 ARG A C 1
ATOM 751 O O . ARG A 1 91 ? -0.552 6.906 -3.139 1.00 95.56 91 ARG A O 1
ATOM 758 N N . ILE A 1 92 ? -0.445 4.670 -2.944 1.00 94.62 92 ILE A N 1
ATOM 759 C CA . ILE A 1 92 ? -0.308 4.379 -4.368 1.00 94.62 92 ILE A CA 1
ATOM 760 C C . ILE A 1 92 ? -1.705 4.391 -4.995 1.00 94.62 92 ILE A C 1
ATOM 762 O O . ILE A 1 92 ? -2.582 3.597 -4.641 1.00 94.62 92 ILE A O 1
ATOM 766 N N . SER A 1 93 ? -1.935 5.315 -5.927 1.00 92.56 93 SER A N 1
ATOM 767 C CA . SER A 1 93 ? -3.159 5.326 -6.729 1.00 92.56 93 SER A CA 1
ATOM 768 C C . SER A 1 93 ? -3.126 4.226 -7.794 1.00 92.56 93 SER A C 1
ATOM 770 O O . SER A 1 93 ? -2.069 3.725 -8.169 1.00 92.56 93 SER A O 1
ATOM 772 N N . GLU A 1 94 ? -4.291 3.867 -8.333 1.00 85.69 94 GLU A N 1
ATOM 773 C CA . GLU A 1 94 ? -4.387 2.851 -9.389 1.00 85.69 94 GLU A CA 1
ATOM 774 C C . GLU A 1 94 ? -3.578 3.218 -10.642 1.00 85.69 94 GLU A C 1
ATOM 776 O O . GLU A 1 94 ? -2.872 2.372 -11.185 1.00 85.69 94 GLU A O 1
ATOM 781 N N . SER A 1 95 ? -3.606 4.488 -11.055 1.00 84.19 95 SER A N 1
ATOM 782 C CA . SER A 1 95 ? -2.838 4.975 -12.207 1.00 84.19 95 SER A CA 1
ATOM 783 C C . SER A 1 95 ? -1.335 5.064 -11.942 1.00 84.19 95 SER A C 1
ATOM 785 O O . SER A 1 95 ? -0.542 4.949 -12.874 1.00 84.19 95 SER A O 1
ATOM 787 N N . ALA A 1 96 ? -0.932 5.259 -10.685 1.00 89.25 96 ALA A N 1
ATOM 788 C CA . ALA A 1 96 ? 0.470 5.323 -10.293 1.00 89.25 96 ALA A CA 1
ATOM 789 C C . ALA A 1 96 ? 1.066 3.944 -9.984 1.00 89.25 96 ALA A C 1
ATOM 791 O O . ALA A 1 96 ? 2.271 3.864 -9.765 1.00 89.25 96 ALA A O 1
ATOM 792 N N . TRP A 1 97 ? 0.262 2.874 -9.980 1.00 88.12 97 TRP A N 1
ATOM 793 C CA . TRP A 1 97 ? 0.694 1.536 -9.576 1.00 88.12 97 TRP A CA 1
ATOM 794 C C . TRP A 1 97 ? 1.945 1.073 -10.317 1.00 88.12 97 TRP A C 1
ATOM 796 O O . TRP A 1 97 ? 2.958 0.761 -9.700 1.00 88.12 97 TRP A O 1
ATOM 806 N N . PHE A 1 98 ? 1.895 1.098 -11.648 1.00 84.44 98 PHE A N 1
ATOM 807 C CA . PHE A 1 98 ? 3.006 0.651 -12.481 1.00 84.44 98 PHE A CA 1
ATOM 808 C C . PHE A 1 98 ? 4.267 1.479 -12.243 1.00 84.44 98 PHE A C 1
ATOM 810 O O . PHE A 1 98 ? 5.342 0.928 -12.045 1.00 84.44 98 PHE A O 1
ATOM 817 N N . ALA A 1 99 ? 4.132 2.807 -12.204 1.00 86.25 99 ALA A N 1
ATOM 818 C CA . ALA A 1 99 ? 5.260 3.700 -11.975 1.00 86.25 99 ALA A CA 1
ATOM 819 C C . ALA A 1 99 ? 5.853 3.540 -10.567 1.00 86.25 99 ALA A C 1
ATOM 821 O O . ALA A 1 99 ? 7.065 3.653 -10.407 1.00 86.25 99 ALA A O 1
ATOM 822 N N . ALA A 1 100 ? 5.022 3.281 -9.556 1.00 89.50 100 ALA A N 1
ATOM 823 C CA . ALA A 1 100 ? 5.470 3.033 -8.191 1.00 89.50 100 ALA A CA 1
ATOM 824 C C . ALA A 1 100 ? 6.240 1.709 -8.104 1.00 89.50 100 ALA A C 1
ATOM 826 O O . ALA A 1 100 ? 7.374 1.701 -7.639 1.00 89.50 100 ALA A O 1
ATOM 827 N N . VAL A 1 101 ? 5.668 0.627 -8.640 1.00 88.00 101 VAL A N 1
ATOM 828 C CA . VAL A 1 101 ? 6.281 -0.708 -8.644 1.00 88.00 101 VAL A CA 1
ATOM 829 C C . VAL A 1 101 ? 7.569 -0.739 -9.466 1.00 88.00 101 VAL A C 1
ATOM 831 O O . VAL A 1 101 ? 8.572 -1.261 -8.998 1.00 88.00 101 VAL A O 1
ATOM 834 N N . ALA A 1 102 ? 7.588 -0.140 -10.659 1.00 85.44 102 ALA A N 1
ATOM 835 C CA . ALA A 1 102 ? 8.774 -0.126 -11.518 1.00 85.44 102 ALA A CA 1
ATOM 836 C C . ALA A 1 102 ? 9.931 0.708 -10.940 1.00 85.44 102 ALA A C 1
ATOM 838 O O . ALA A 1 102 ? 11.087 0.500 -11.291 1.00 85.44 102 ALA A O 1
ATOM 839 N N . ARG A 1 103 ? 9.632 1.676 -10.065 1.00 85.62 103 ARG A N 1
ATOM 840 C CA . ARG A 1 103 ? 10.646 2.473 -9.355 1.00 85.62 103 ARG A CA 1
ATOM 841 C C . ARG A 1 103 ? 11.044 1.863 -8.017 1.00 85.62 103 ARG A C 1
ATOM 843 O O . ARG A 1 103 ? 11.966 2.371 -7.380 1.00 85.62 103 ARG A O 1
ATOM 850 N N . GLN A 1 104 ? 10.341 0.826 -7.576 1.00 85.88 104 GLN A N 1
ATOM 851 C CA . GLN A 1 104 ? 10.634 0.156 -6.328 1.00 85.88 104 GLN A CA 1
ATOM 852 C C . GLN A 1 104 ? 11.968 -0.577 -6.490 1.00 85.88 104 GLN A C 1
ATOM 854 O O . GLN A 1 104 ? 12.104 -1.468 -7.325 1.00 85.88 104 GLN A O 1
ATOM 859 N N . LEU A 1 105 ? 12.973 -0.171 -5.713 1.00 80.31 105 LEU A N 1
ATOM 860 C CA . LEU A 1 105 ? 14.242 -0.892 -5.660 1.00 80.31 105 LEU A CA 1
ATOM 861 C C . LEU A 1 105 ? 13.997 -2.312 -5.133 1.00 80.31 105 LEU A C 1
ATOM 863 O O . LEU A 1 105 ? 13.055 -2.537 -4.366 1.00 80.31 105 LEU A O 1
ATOM 867 N N . CYS A 1 106 ? 14.856 -3.260 -5.514 1.00 76.56 106 CYS A N 1
ATOM 868 C CA . CYS A 1 106 ? 14.821 -4.617 -4.971 1.00 76.56 106 CYS A CA 1
ATOM 869 C C . CYS A 1 106 ? 14.787 -4.565 -3.435 1.00 76.56 106 CYS A C 1
ATOM 871 O O . CYS A 1 106 ? 15.659 -3.963 -2.811 1.00 76.56 106 CYS A O 1
ATOM 873 N N . GLY A 1 107 ? 13.757 -5.167 -2.835 1.00 82.88 107 GLY A N 1
ATOM 874 C CA . GLY A 1 107 ? 13.537 -5.150 -1.385 1.00 82.88 107 GLY A CA 1
ATOM 875 C C . GLY A 1 107 ? 12.604 -4.048 -0.869 1.00 82.88 107 GLY A C 1
ATOM 876 O O . GLY A 1 107 ? 12.315 -4.023 0.325 1.00 82.88 107 GLY A O 1
ATOM 877 N N . GLY A 1 108 ? 12.085 -3.164 -1.726 1.00 90.56 108 GLY A N 1
ATOM 878 C CA . GLY A 1 108 ? 11.068 -2.201 -1.311 1.00 90.56 108 GLY A CA 1
ATOM 879 C C . GLY A 1 108 ? 9.764 -2.889 -0.896 1.00 90.56 108 GLY A C 1
ATOM 880 O O . GLY A 1 108 ? 9.284 -3.798 -1.573 1.00 90.56 108 GLY A O 1
ATOM 881 N N . VAL A 1 109 ? 9.147 -2.407 0.180 1.00 94.75 109 VAL A N 1
ATOM 882 C CA . VAL A 1 109 ? 7.930 -2.989 0.762 1.00 94.75 109 VAL A CA 1
ATOM 883 C C . VAL A 1 109 ? 6.710 -2.134 0.420 1.00 94.75 109 VAL A C 1
ATOM 885 O O . VAL A 1 109 ? 6.748 -0.911 0.554 1.00 94.75 109 VAL A O 1
ATOM 888 N N . ILE A 1 110 ? 5.632 -2.774 -0.037 1.00 95.94 110 ILE A N 1
ATOM 889 C CA . ILE A 1 110 ? 4.313 -2.154 -0.193 1.00 95.94 110 ILE A CA 1
ATOM 890 C C . ILE A 1 110 ? 3.460 -2.535 1.014 1.00 95.94 110 ILE A C 1
ATOM 892 O O . ILE A 1 110 ? 3.146 -3.706 1.233 1.00 95.94 110 ILE A O 1
ATOM 896 N N . ASP A 1 111 ? 3.058 -1.530 1.775 1.00 97.06 111 ASP A N 1
ATOM 897 C CA . ASP A 1 111 ? 2.205 -1.677 2.943 1.00 97.06 111 ASP A CA 1
ATOM 898 C C . ASP A 1 111 ? 0.742 -1.752 2.539 1.00 97.06 111 ASP A C 1
ATOM 900 O O . ASP A 1 111 ? 0.233 -0.887 1.825 1.00 97.06 111 ASP A O 1
ATOM 904 N N . ILE A 1 112 ? 0.044 -2.767 3.030 1.00 96.88 112 ILE A N 1
ATOM 905 C CA . ILE A 1 112 ? -1.395 -2.909 2.859 1.00 96.88 112 ILE A CA 1
ATOM 906 C C . ILE A 1 112 ? -2.067 -2.351 4.109 1.00 96.88 112 ILE A C 1
ATOM 908 O O . ILE A 1 112 ? -1.880 -2.875 5.206 1.00 96.88 112 ILE A O 1
ATOM 912 N N . LEU A 1 113 ? -2.860 -1.293 3.946 1.00 96.62 113 LEU A N 1
ATOM 913 C CA . LEU A 1 113 ? -3.654 -0.710 5.025 1.00 96.62 113 LEU A CA 1
ATOM 914 C C . LEU A 1 113 ? -5.146 -0.878 4.749 1.00 96.62 113 LEU A C 1
ATOM 916 O O . LEU A 1 113 ? -5.623 -0.606 3.642 1.00 96.62 113 LEU A O 1
ATOM 920 N N . VAL A 1 114 ? -5.885 -1.265 5.787 1.00 96.56 114 VAL A N 1
ATOM 921 C CA . VAL A 1 114 ? -7.344 -1.380 5.767 1.00 96.56 114 VAL A CA 1
ATOM 922 C C . VAL A 1 114 ? -7.941 -0.115 6.374 1.00 96.56 114 VAL A C 1
ATOM 924 O O . VAL A 1 114 ? -7.701 0.206 7.534 1.00 96.56 114 VAL A O 1
ATOM 927 N N . SER A 1 115 ? -8.727 0.608 5.584 1.00 94.44 115 SER A N 1
ATOM 928 C CA . SER A 1 115 ? -9.489 1.761 6.065 1.00 94.44 115 SER A CA 1
ATOM 929 C C . SER A 1 115 ? -10.668 1.297 6.931 1.00 94.44 115 SER A C 1
ATOM 931 O O . SER A 1 115 ? -11.233 0.228 6.662 1.00 94.44 115 SER A O 1
ATOM 933 N N . PRO A 1 116 ? -11.078 2.067 7.954 1.00 90.88 116 PRO A N 1
ATOM 934 C CA . PRO A 1 116 ? -12.294 1.784 8.716 1.00 90.88 116 PRO A CA 1
ATOM 935 C C . PRO A 1 116 ? -13.535 1.817 7.811 1.00 90.88 116 PRO A C 1
ATOM 937 O O . PRO A 1 116 ? -13.480 2.296 6.678 1.00 90.88 116 PRO A O 1
ATOM 940 N N . ASP A 1 117 ? -14.636 1.235 8.282 1.00 89.69 117 ASP A N 1
ATOM 941 C CA . ASP A 1 117 ? -15.871 1.158 7.505 1.00 89.69 117 ASP A CA 1
ATOM 942 C C . ASP A 1 117 ? -16.447 2.567 7.330 1.00 89.69 117 ASP A C 1
ATOM 944 O O . ASP A 1 117 ? -16.695 3.220 8.344 1.00 89.69 117 ASP A O 1
ATOM 948 N N . PRO A 1 118 ? -16.662 3.064 6.098 1.00 84.50 118 PRO A N 1
ATOM 949 C CA . PRO A 1 118 ? -17.294 4.366 5.909 1.00 84.50 118 PRO A CA 1
ATOM 950 C C . PRO A 1 118 ? -18.754 4.389 6.381 1.00 84.50 118 PRO A C 1
ATOM 952 O O . PRO A 1 118 ? -19.274 5.470 6.645 1.00 84.50 118 PRO A O 1
ATOM 955 N N . SER A 1 119 ? -19.420 3.229 6.468 1.00 86.25 119 SER A N 1
ATOM 956 C CA . SER A 1 119 ? -20.789 3.127 6.982 1.00 86.25 119 SER A CA 1
ATOM 957 C C . SER A 1 119 ? -20.843 3.117 8.505 1.00 86.25 119 SER A C 1
ATOM 959 O O . SER A 1 119 ? -21.913 3.363 9.068 1.00 86.25 119 SER A O 1
ATOM 961 N N . ALA A 1 120 ? -19.731 2.810 9.181 1.00 82.12 120 ALA A N 1
ATOM 962 C CA . ALA A 1 120 ? -19.691 2.985 10.618 1.00 82.12 120 ALA A CA 1
ATOM 963 C C . ALA A 1 120 ? -19.823 4.488 10.893 1.00 82.12 120 ALA A C 1
ATOM 965 O O . ALA A 1 120 ? -19.123 5.283 10.254 1.00 82.12 120 ALA A O 1
ATOM 966 N N . PRO A 1 121 ? -20.717 4.899 11.811 1.00 81.50 121 PRO A N 1
ATOM 967 C CA . PRO A 1 121 ? -20.770 6.290 12.219 1.00 81.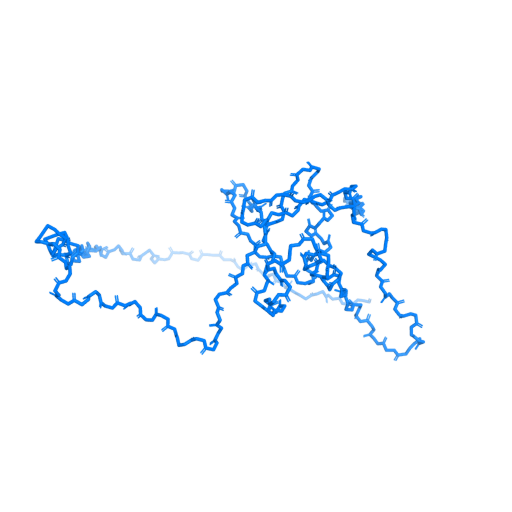50 121 PRO A CA 1
ATOM 968 C C . PRO A 1 121 ? -19.349 6.707 12.607 1.00 81.50 121 PRO A C 1
ATOM 970 O O . PRO A 1 121 ? -18.656 5.906 13.252 1.00 81.50 121 PRO A O 1
ATOM 973 N N . PRO A 1 122 ? -18.889 7.906 12.193 1.00 76.75 122 PRO A N 1
ATOM 974 C CA . PRO A 1 122 ? -17.577 8.382 12.583 1.00 76.75 122 PRO A CA 1
ATOM 975 C C . PRO A 1 122 ? -17.460 8.160 14.080 1.00 76.75 122 PRO A C 1
ATOM 977 O O . PRO A 1 122 ? -18.370 8.539 14.823 1.00 76.75 122 PRO A O 1
ATOM 980 N N . THR A 1 123 ? -16.392 7.499 14.525 1.00 75.94 123 THR A N 1
ATOM 981 C CA . THR A 1 123 ? -16.071 7.456 15.947 1.00 75.94 123 THR A CA 1
ATOM 982 C C . THR A 1 123 ? -15.687 8.879 16.317 1.00 75.94 123 THR A C 1
ATOM 984 O O . THR A 1 123 ? -14.514 9.244 16.351 1.00 75.94 123 THR A O 1
ATOM 987 N N . TYR A 1 124 ? -16.698 9.729 16.493 1.00 70.50 124 TYR A N 1
ATOM 988 C CA . TYR A 1 124 ? -16.567 11.001 17.156 1.00 70.50 124 TYR A CA 1
ATOM 989 C C . TYR A 1 124 ? -16.024 10.621 18.511 1.00 70.50 124 TYR A C 1
ATOM 991 O O . TYR A 1 124 ? -16.743 9.967 19.263 1.00 70.50 124 TYR A O 1
ATOM 999 N N . LEU A 1 125 ? -14.723 10.894 18.689 1.00 65.19 125 LEU A N 1
ATOM 1000 C CA . LEU A 1 125 ? -13.944 10.796 19.918 1.00 65.19 125 LEU A CA 1
ATOM 1001 C C . LEU A 1 125 ? -14.865 10.406 21.057 1.00 65.19 125 LEU A C 1
ATOM 1003 O O . LEU A 1 125 ? -15.597 11.276 21.530 1.00 65.19 125 LEU A O 1
ATOM 1007 N N . ALA A 1 126 ? -14.923 9.109 21.379 1.00 59.31 126 ALA A N 1
ATOM 1008 C CA . ALA A 1 126 ? -15.744 8.643 22.481 1.00 59.31 126 ALA A CA 1
ATOM 1009 C C . ALA A 1 126 ? -15.350 9.521 23.660 1.00 59.31 126 ALA A C 1
ATOM 1011 O O . ALA A 1 126 ? -14.205 9.462 24.107 1.00 59.31 126 ALA A O 1
ATOM 1012 N N . VAL A 1 127 ? -16.237 10.446 24.034 1.00 66.81 127 VAL A N 1
ATOM 1013 C CA . VAL A 1 127 ? -15.957 11.376 25.114 1.00 66.81 127 VAL A CA 1
ATOM 1014 C C . VAL A 1 127 ? -15.838 10.455 26.312 1.00 66.81 127 VAL A C 1
ATOM 1016 O O . VAL A 1 127 ? -16.825 9.775 26.606 1.00 66.81 127 VAL A O 1
ATOM 1019 N N . PRO A 1 128 ? -14.644 10.322 26.917 1.00 67.06 128 PRO A N 1
ATOM 1020 C CA . PRO A 1 128 ? -14.468 9.413 28.032 1.00 67.06 128 PRO A CA 1
ATOM 1021 C C . PRO A 1 128 ? -15.558 9.736 29.044 1.00 67.06 128 PRO A C 1
ATOM 1023 O O . PRO A 1 128 ? -15.754 10.901 29.411 1.00 67.06 128 PRO A O 1
ATOM 1026 N N . SER A 1 129 ? -16.347 8.718 29.387 1.00 70.62 129 SER A N 1
ATOM 1027 C CA . SER A 1 129 ? -17.475 8.900 30.289 1.00 70.62 129 SER A CA 1
ATOM 1028 C C . SER A 1 129 ? -16.921 9.494 31.587 1.00 70.62 129 SER A C 1
ATOM 1030 O O . SER A 1 129 ? -15.895 9.010 32.069 1.00 70.62 129 SER A O 1
ATOM 1032 N N . PRO A 1 130 ? -17.549 10.533 32.167 1.00 68.06 130 PRO A N 1
ATOM 1033 C CA . PRO A 1 130 ? -16.972 11.332 33.256 1.00 68.06 130 PRO A CA 1
ATOM 1034 C C . PRO A 1 130 ? -16.672 10.566 34.564 1.00 68.06 130 PRO A C 1
ATOM 1036 O O . PRO A 1 130 ? -16.282 11.187 35.547 1.00 68.06 130 PRO A O 1
ATOM 1039 N N . GLY A 1 131 ? -16.835 9.240 34.592 1.00 70.75 131 GLY A N 1
ATOM 1040 C CA . GLY A 1 131 ? -16.501 8.365 35.715 1.00 70.75 131 GLY A CA 1
ATOM 1041 C C . GLY A 1 131 ? -15.211 7.546 35.575 1.00 70.75 131 GLY A C 1
ATOM 1042 O O . GLY A 1 131 ? -14.812 6.945 36.565 1.00 70.75 131 GLY A O 1
ATOM 1043 N N . GLU A 1 132 ? -14.552 7.502 34.409 1.00 75.56 132 GLU A N 1
ATOM 1044 C CA . GLU A 1 132 ? -13.361 6.645 34.199 1.00 75.56 132 GLU A CA 1
ATOM 1045 C C . GLU A 1 132 ? -12.019 7.391 34.249 1.00 75.56 132 GLU A C 1
ATOM 1047 O O . GLU A 1 132 ? -10.965 6.761 34.278 1.00 75.56 132 GLU A O 1
ATOM 1052 N N . MET A 1 133 ? -12.028 8.725 34.294 1.00 67.81 133 MET A N 1
ATOM 1053 C CA . MET A 1 133 ? -10.786 9.494 34.381 1.00 67.81 133 MET A CA 1
ATOM 1054 C C . MET A 1 133 ? -10.235 9.498 35.803 1.00 67.81 133 MET A C 1
ATOM 1056 O O . MET A 1 133 ? -10.894 9.924 36.756 1.00 67.81 133 MET A O 1
ATOM 1060 N N . THR A 1 134 ? -8.981 9.078 35.933 1.00 82.62 134 THR A N 1
ATOM 1061 C CA . THR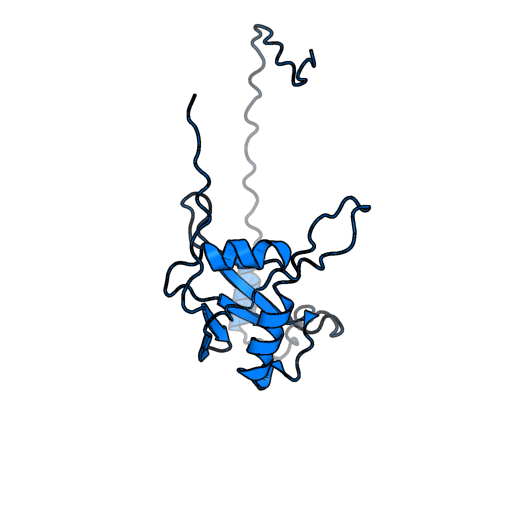 A 1 134 ? -8.225 9.227 37.179 1.00 82.62 134 THR A CA 1
ATOM 1062 C C . THR A 1 134 ? -8.040 10.713 37.506 1.00 82.62 134 THR A C 1
ATOM 1064 O O . THR A 1 134 ? -7.983 11.562 36.612 1.00 82.62 134 THR A O 1
ATOM 1067 N N . LYS A 1 135 ? -7.943 11.063 38.800 1.00 80.00 135 LYS A N 1
ATOM 1068 C CA . LYS A 1 135 ? -7.733 12.461 39.236 1.00 80.00 135 LYS A CA 1
ATOM 1069 C C . LYS A 1 135 ? -6.534 13.117 38.533 1.00 80.00 135 LYS A C 1
ATOM 1071 O O . LYS A 1 135 ? -6.606 14.300 38.210 1.00 80.00 135 LYS A O 1
ATOM 1076 N N . ASP A 1 136 ? -5.497 12.336 38.246 1.00 79.94 136 ASP A N 1
ATOM 1077 C CA . ASP A 1 136 ? -4.259 12.807 37.627 1.00 79.94 136 ASP A CA 1
ATOM 1078 C C . ASP A 1 136 ? -4.450 13.175 36.143 1.00 79.94 136 ASP A C 1
ATOM 1080 O O . ASP A 1 136 ? -3.941 14.199 35.682 1.00 79.94 136 ASP A O 1
ATOM 1084 N N . GLU A 1 137 ? -5.259 12.423 35.390 1.00 75.31 137 GLU A N 1
ATOM 1085 C CA . GLU A 1 137 ? -5.582 12.754 33.992 1.00 75.31 137 GLU A CA 1
ATOM 1086 C C . GLU A 1 137 ? -6.435 14.020 33.869 1.00 75.31 137 GLU A C 1
ATOM 1088 O O . GLU A 1 137 ? -6.222 14.838 32.966 1.00 75.31 137 GLU A O 1
ATOM 1093 N N . VAL A 1 138 ? -7.366 14.228 34.806 1.00 76.00 138 VAL A N 1
ATOM 1094 C CA . VAL A 1 138 ? -8.183 15.452 34.861 1.00 76.00 138 VAL A CA 1
ATOM 1095 C C . VAL A 1 138 ? -7.296 16.686 35.065 1.00 76.00 138 VAL A C 1
ATOM 1097 O O . VAL A 1 138 ? -7.564 17.754 34.502 1.00 76.00 138 VAL A O 1
ATOM 1100 N N . GLU A 1 139 ? -6.221 16.555 35.840 1.00 76.56 139 GLU A N 1
ATOM 1101 C CA . GLU A 1 139 ? -5.273 17.640 36.084 1.00 76.56 139 GLU A CA 1
ATOM 1102 C C . GLU A 1 139 ? -4.385 17.933 34.863 1.00 76.56 139 GLU A C 1
ATOM 1104 O O . GLU A 1 139 ? -4.169 19.101 34.519 1.00 76.56 139 GLU A O 1
ATOM 1109 N N . ILE A 1 140 ? -3.967 16.900 34.125 1.00 75.56 140 ILE A N 1
ATOM 1110 C CA . ILE A 1 140 ? -3.224 17.053 32.862 1.00 75.56 140 ILE A CA 1
ATOM 1111 C C . ILE A 1 140 ? -4.090 17.749 31.797 1.00 75.56 140 ILE A C 1
ATOM 1113 O O . ILE A 1 140 ? -3.634 18.694 31.141 1.00 75.56 140 ILE A O 1
ATOM 1117 N N . LEU A 1 141 ? -5.363 17.364 31.663 1.00 68.88 141 LEU A N 1
ATOM 1118 C CA . LEU A 1 141 ? -6.298 18.007 30.731 1.00 68.88 141 LEU A CA 1
ATOM 1119 C C . LEU A 1 141 ? -6.542 19.479 31.078 1.00 68.88 141 LEU A C 1
ATOM 1121 O O . LEU A 1 141 ? -6.549 20.329 30.183 1.00 68.88 141 LEU A O 1
ATOM 1125 N N . ARG A 1 142 ? -6.657 19.814 32.369 1.00 67.31 142 ARG A N 1
ATOM 1126 C CA . ARG A 1 142 ? -6.749 21.216 32.810 1.00 67.31 142 ARG A CA 1
ATOM 1127 C C . ARG A 1 142 ? -5.508 22.024 32.438 1.00 67.31 142 ARG A C 1
ATOM 1129 O O . ARG A 1 142 ? -5.649 23.180 32.048 1.00 67.31 142 ARG A O 1
ATOM 1136 N N . LYS A 1 143 ? -4.318 21.419 32.478 1.00 64.38 143 LYS A N 1
ATOM 1137 C CA . LYS A 1 143 ? -3.058 22.083 32.105 1.00 64.38 143 LYS A CA 1
ATOM 1138 C C . LYS A 1 143 ? -2.969 22.408 30.610 1.00 64.38 143 LYS A C 1
ATOM 1140 O O . LYS A 1 143 ? -2.473 23.475 30.250 1.00 64.38 143 LYS A O 1
ATOM 1145 N N . THR A 1 144 ? -3.496 21.540 29.745 1.00 59.50 144 THR A N 1
ATOM 1146 C CA . THR A 1 144 ? -3.441 21.722 28.276 1.00 59.50 144 THR A CA 1
ATOM 1147 C C . THR A 1 144 ? -4.472 22.707 27.720 1.00 59.50 144 THR A C 1
ATOM 1149 O O . THR A 1 144 ? -4.294 23.213 26.614 1.00 59.50 144 THR A O 1
ATOM 1152 N N . ARG A 1 145 ? -5.520 23.047 28.486 1.00 54.75 145 ARG A N 1
ATOM 1153 C CA . ARG A 1 145 ? -6.524 24.052 28.084 1.00 54.75 145 ARG A CA 1
ATOM 1154 C C . ARG A 1 145 ? -6.042 25.499 28.230 1.00 54.75 145 ARG A C 1
ATOM 1156 O O . ARG A 1 145 ? -6.760 26.427 27.860 1.00 54.75 145 ARG A O 1
ATOM 1163 N N . SER A 1 146 ? -4.823 25.687 28.724 1.00 52.56 146 SER A N 1
ATOM 1164 C CA . SER A 1 146 ? -4.094 26.944 28.619 1.00 52.56 146 SER A CA 1
ATOM 1165 C C . SER A 1 146 ? -3.720 27.135 27.151 1.00 52.56 146 SER A C 1
ATOM 1167 O O . SER A 1 146 ? -2.646 26.726 26.715 1.00 52.56 146 SER A O 1
ATOM 1169 N N . THR A 1 147 ? -4.625 27.712 26.359 1.00 57.62 147 THR A N 1
ATOM 1170 C CA . THR A 1 147 ? -4.267 28.281 25.058 1.00 57.62 147 THR A CA 1
ATOM 1171 C C . THR A 1 147 ? -2.997 29.104 25.265 1.00 57.62 147 THR A C 1
ATOM 1173 O O . THR A 1 147 ? -3.039 30.012 26.102 1.00 57.62 147 THR A O 1
ATOM 1176 N N . PRO A 1 148 ? -1.870 28.807 24.591 1.00 58.22 148 PRO A N 1
ATOM 1177 C CA . PRO A 1 148 ? -0.735 29.707 24.640 1.00 58.22 148 PRO A CA 1
ATOM 1178 C C . PRO A 1 148 ? -1.259 31.052 24.156 1.00 58.22 148 PRO A C 1
ATOM 1180 O O . PRO A 1 148 ? -1.759 31.149 23.035 1.00 58.22 148 PRO A O 1
ATOM 1183 N N . SER A 1 149 ? -1.246 32.049 25.041 1.00 54.28 149 SER A N 1
ATOM 1184 C CA . SER A 1 149 ? -1.582 33.423 24.704 1.00 54.28 149 SER A CA 1
ATOM 1185 C C . SER A 1 149 ? -0.800 33.761 23.450 1.00 54.28 149 SER A C 1
ATOM 1187 O O . SER A 1 149 ? 0.431 33.792 23.488 1.00 54.28 149 SER A O 1
ATOM 1189 N N . SER A 1 150 ? -1.509 33.908 22.330 1.00 49.81 150 SER A N 1
ATOM 1190 C CA . SER A 1 150 ? -0.922 34.279 21.053 1.00 49.81 150 SER A CA 1
ATOM 1191 C C . SER A 1 150 ? 0.045 35.430 21.313 1.00 49.81 150 SER A C 1
ATOM 1193 O O . SER A 1 150 ? -0.397 36.453 21.846 1.00 49.81 150 SER A O 1
ATOM 1195 N N . PRO A 1 151 ? 1.348 35.295 21.012 1.00 52.62 151 PRO A N 1
ATOM 1196 C CA . PRO A 1 151 ? 2.236 36.431 21.105 1.00 52.62 151 PRO A CA 1
ATOM 1197 C C . PRO A 1 151 ? 1.686 37.470 20.138 1.00 52.62 151 PRO A C 1
ATOM 1199 O O . PRO A 1 151 ? 1.560 37.220 18.938 1.00 52.62 151 PRO A O 1
ATOM 1202 N N . THR A 1 152 ? 1.284 38.608 20.692 1.00 54.12 152 THR A N 1
ATOM 1203 C CA . THR A 1 152 ? 0.877 39.807 19.976 1.00 54.12 152 THR A CA 1
ATOM 1204 C C . THR A 1 152 ? 2.058 40.222 19.107 1.00 54.12 152 THR A C 1
ATOM 1206 O O . THR A 1 152 ? 2.931 40.968 19.544 1.00 54.12 152 THR A O 1
ATOM 1209 N N . HIS A 1 153 ? 2.156 39.654 17.903 1.00 49.16 153 HIS A N 1
ATOM 1210 C CA . HIS A 1 153 ? 3.244 39.957 16.994 1.00 49.16 153 HIS A CA 1
ATOM 1211 C C . HIS A 1 153 ? 3.061 41.407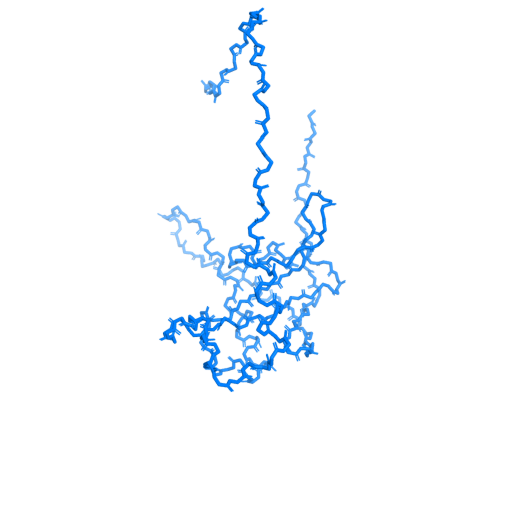 16.570 1.00 49.16 153 HIS A C 1
ATOM 1213 O O . HIS A 1 153 ? 2.078 41.790 15.929 1.00 49.16 153 HIS A O 1
ATOM 1219 N N . SER A 1 154 ? 4.004 42.219 17.022 1.00 56.47 154 SER A N 1
ATOM 1220 C CA . SER A 1 154 ? 4.127 43.618 16.693 1.00 56.47 154 SER A CA 1
ATOM 1221 C C . SER A 1 154 ? 4.086 43.796 15.180 1.00 56.47 154 SER A C 1
ATOM 1223 O O . SER A 1 154 ? 4.679 43.044 14.402 1.00 56.47 154 SER A O 1
ATOM 1225 N N . ARG A 1 155 ? 3.323 44.816 14.793 1.00 51.50 155 ARG A N 1
ATOM 1226 C CA . ARG A 1 155 ? 3.228 45.376 13.453 1.00 51.50 155 ARG A CA 1
ATOM 1227 C C . ARG A 1 155 ? 4.641 45.660 12.939 1.00 51.50 155 ARG A C 1
ATOM 1229 O O . ARG A 1 155 ? 5.252 46.637 13.361 1.00 51.50 155 ARG A O 1
ATOM 1236 N N 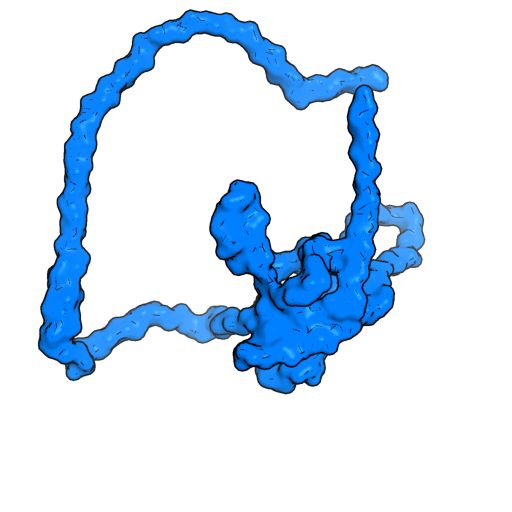. GLN A 1 156 ? 5.156 44.825 12.042 1.00 61.56 156 GLN A N 1
A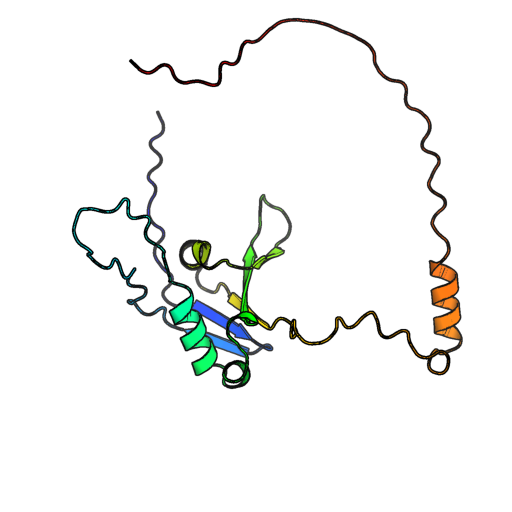TOM 1237 C CA . GLN A 1 156 ? 6.291 45.206 11.212 1.00 61.56 156 GLN A CA 1
ATOM 1238 C C . GLN A 1 156 ? 5.765 45.915 9.968 1.00 61.56 156 GLN A C 1
ATOM 1240 O O . GLN A 1 156 ? 4.980 45.381 9.187 1.00 61.56 156 GLN A O 1
ATOM 1245 N N . SER A 1 157 ? 6.174 47.172 9.877 1.00 50.91 157 SER A N 1
ATOM 1246 C CA . SER A 1 157 ? 5.850 48.157 8.863 1.00 50.91 157 SER A CA 1
ATOM 1247 C C . SER A 1 157 ? 6.185 47.672 7.454 1.00 50.91 157 SER A C 1
ATOM 1249 O O . SER A 1 157 ? 7.270 47.158 7.192 1.00 50.91 157 SER A O 1
ATOM 1251 N N . SER A 1 158 ? 5.252 47.899 6.535 1.00 51.81 158 SER A N 1
ATOM 1252 C CA . SER A 1 158 ? 5.418 47.707 5.099 1.00 51.81 158 SER A CA 1
ATOM 1253 C C . SER A 1 158 ? 6.616 48.497 4.551 1.00 51.81 158 SER A C 1
ATOM 1255 O O . SER A 1 158 ? 6.670 49.712 4.754 1.00 51.81 158 SER A O 1
ATOM 1257 N N . PRO A 1 159 ? 7.524 47.885 3.771 1.00 60.34 159 PRO A N 1
ATOM 1258 C CA . PRO A 1 159 ? 8.401 48.631 2.885 1.00 60.34 159 PRO A CA 1
ATOM 1259 C C . PRO A 1 159 ? 7.638 48.971 1.601 1.00 60.34 159 PRO A C 1
ATOM 1261 O O . PRO A 1 159 ? 7.482 48.163 0.684 1.00 60.34 159 PRO A O 1
ATOM 1264 N N . SER A 1 160 ? 7.138 50.200 1.542 1.00 55.22 160 SER A N 1
ATOM 1265 C CA . SER A 1 160 ? 6.700 50.835 0.306 1.00 55.22 160 SER A CA 1
ATOM 1266 C C . SER A 1 160 ? 7.910 51.220 -0.551 1.00 55.22 160 SER A C 1
ATOM 1268 O O . SER A 1 160 ? 8.714 52.055 -0.149 1.00 55.22 160 SER A O 1
ATOM 1270 N N . GLY A 1 161 ? 7.962 50.674 -1.769 1.00 46.78 161 GLY A N 1
ATOM 1271 C CA . GLY A 1 161 ? 8.609 51.301 -2.924 1.00 46.78 161 GLY A CA 1
ATOM 1272 C C . GLY A 1 161 ? 9.998 50.778 -3.296 1.00 46.78 161 GLY A C 1
ATOM 1273 O O . GLY A 1 161 ? 10.968 51.035 -2.599 1.00 46.78 161 GLY A O 1
ATOM 1274 N N . ARG A 1 162 ? 10.125 50.189 -4.494 1.00 49.78 162 ARG A N 1
ATOM 1275 C CA . ARG A 1 162 ? 10.667 50.919 -5.658 1.00 49.78 162 ARG A CA 1
ATOM 1276 C C . ARG A 1 162 ? 10.489 50.127 -6.958 1.00 49.78 162 ARG A C 1
ATOM 1278 O O . ARG A 1 162 ? 10.902 48.984 -7.088 1.00 49.78 162 ARG A O 1
ATOM 1285 N N . SER A 1 163 ? 9.879 50.806 -7.922 1.00 57.34 163 SER A N 1
ATOM 1286 C CA . SER A 1 163 ? 9.855 50.527 -9.359 1.00 57.34 163 SER A CA 1
ATOM 1287 C C . SER A 1 163 ? 11.215 50.070 -9.917 1.00 57.34 163 SER A C 1
ATOM 1289 O O . SER A 1 163 ? 12.241 50.667 -9.596 1.00 57.34 163 SER A O 1
ATOM 1291 N N . THR A 1 164 ? 11.234 49.080 -10.817 1.00 51.22 164 THR A N 1
ATOM 1292 C CA . THR A 1 164 ? 11.530 49.323 -12.246 1.00 51.22 164 THR A CA 1
ATOM 1293 C C . THR A 1 164 ? 11.501 48.047 -13.103 1.00 51.22 164 THR A C 1
ATOM 1295 O O . THR A 1 164 ? 12.150 47.053 -12.810 1.00 51.22 164 THR A O 1
ATOM 1298 N N . LYS A 1 165 ? 10.839 48.203 -14.257 1.00 51.72 165 LYS A N 1
ATOM 1299 C CA . LYS A 1 165 ? 11.083 47.570 -15.567 1.00 51.72 165 LYS A CA 1
ATOM 1300 C C . LYS A 1 165 ? 10.438 46.212 -15.871 1.00 51.72 165 LYS A C 1
ATOM 1302 O O . LYS A 1 165 ? 10.722 45.160 -15.315 1.00 51.72 165 LYS A O 1
ATOM 1307 N N . SER A 1 166 ? 9.586 46.311 -16.887 1.00 58.91 166 SER A N 1
ATOM 1308 C CA . SER A 1 166 ? 8.887 45.275 -17.622 1.00 58.91 166 SER A CA 1
ATOM 1309 C C . SER A 1 166 ? 9.813 44.191 -18.173 1.00 58.91 166 SER A C 1
ATOM 1311 O O . SER A 1 166 ? 10.703 44.482 -18.971 1.00 58.91 166 SER A O 1
ATOM 1313 N N . ALA A 1 167 ? 9.490 42.935 -17.887 1.00 56.47 167 ALA A N 1
ATOM 1314 C CA . ALA A 1 167 ? 9.864 41.813 -18.736 1.00 56.47 167 ALA A CA 1
ATOM 1315 C C . ALA A 1 167 ? 8.581 41.077 -19.136 1.00 56.47 167 ALA A C 1
ATOM 1317 O O . ALA A 1 167 ? 8.015 40.299 -18.371 1.00 56.47 167 ALA A O 1
ATOM 1318 N N . LYS A 1 168 ? 8.101 41.378 -20.347 1.00 55.88 168 LYS A N 1
ATOM 1319 C CA . LYS A 1 168 ? 7.032 40.648 -21.032 1.00 55.88 168 LYS A CA 1
ATOM 1320 C C . LYS A 1 168 ? 7.477 39.187 -21.203 1.00 55.88 168 LYS A C 1
ATOM 1322 O O . LYS A 1 168 ? 8.244 38.889 -22.112 1.00 55.88 168 LYS A O 1
ATOM 1327 N N . ARG A 1 169 ? 7.014 38.275 -20.342 1.00 52.72 169 ARG A N 1
ATOM 1328 C CA . ARG A 1 169 ? 7.051 36.826 -20.606 1.00 52.72 169 ARG A CA 1
ATOM 1329 C C . ARG A 1 169 ? 5.704 36.412 -21.182 1.00 52.72 169 ARG A C 1
ATOM 1331 O O . ARG A 1 169 ? 4.729 36.243 -20.458 1.00 52.72 169 ARG A O 1
ATOM 1338 N N . SER A 1 170 ? 5.667 36.296 -22.502 1.00 67.81 170 SER A N 1
ATOM 1339 C CA . SER A 1 170 ? 4.575 35.691 -23.258 1.00 67.81 170 SER A CA 1
ATOM 1340 C C . SER A 1 170 ? 4.603 34.171 -23.074 1.00 67.81 170 SER A C 1
ATOM 1342 O O . SER A 1 170 ? 5.622 33.545 -23.358 1.00 67.81 170 SER A O 1
ATOM 1344 N N . TRP A 1 171 ? 3.491 33.588 -22.629 1.00 56.88 171 TRP A N 1
ATOM 1345 C CA . TRP A 1 171 ? 3.325 32.147 -22.378 1.00 56.88 171 TRP A CA 1
ATOM 1346 C C . TRP A 1 171 ? 2.646 31.381 -23.527 1.00 56.88 171 TRP A C 1
ATOM 1348 O O . TRP A 1 171 ? 2.118 30.296 -23.314 1.00 56.88 171 TRP A O 1
ATOM 1358 N N . LEU A 1 172 ? 2.652 31.915 -24.752 1.00 64.31 172 LEU A N 1
ATOM 1359 C CA . LEU A 1 172 ? 2.021 31.258 -25.900 1.00 64.31 172 LEU A CA 1
ATOM 1360 C C . LEU A 1 172 ? 3.061 30.949 -26.986 1.00 64.31 172 LEU A C 1
ATOM 1362 O O . LEU A 1 172 ? 3.750 31.875 -27.426 1.00 64.31 172 LEU A O 1
ATOM 1366 N N . PRO A 1 173 ? 3.187 29.687 -27.438 1.00 58.22 173 PRO A N 1
ATOM 1367 C CA . PRO A 1 173 ? 3.974 29.372 -28.620 1.00 58.22 173 PRO A CA 1
ATOM 1368 C C . PRO A 1 173 ? 3.242 29.892 -29.863 1.00 58.22 173 PRO A C 1
ATOM 1370 O O . PRO A 1 173 ? 2.051 29.642 -30.047 1.00 58.22 173 PRO A O 1
ATOM 1373 N N . ARG A 1 174 ? 3.954 30.634 -30.718 1.00 49.50 174 ARG A N 1
ATOM 1374 C CA . ARG A 1 174 ? 3.486 30.921 -32.077 1.00 49.50 174 ARG A CA 1
ATOM 1375 C C . ARG A 1 174 ? 3.678 29.660 -32.917 1.00 49.50 174 ARG A C 1
ATOM 1377 O O . ARG A 1 174 ? 4.793 29.155 -33.003 1.00 49.50 174 ARG A O 1
ATOM 1384 N N . LEU A 1 175 ? 2.585 29.169 -33.490 1.00 57.19 175 LEU A N 1
ATOM 1385 C CA . LEU A 1 175 ? 2.586 28.186 -34.569 1.00 57.19 175 LEU A CA 1
ATOM 1386 C C . LEU A 1 175 ? 3.044 28.891 -35.853 1.00 57.19 175 LEU A C 1
ATOM 1388 O O . LEU A 1 175 ? 2.528 29.967 -36.160 1.00 57.19 175 LEU A O 1
ATOM 1392 N N . ASN A 1 176 ? 4.002 28.289 -36.555 1.00 58.12 176 ASN A N 1
ATOM 1393 C CA . ASN A 1 176 ? 4.273 28.521 -37.974 1.00 58.12 176 ASN A CA 1
ATOM 1394 C C . ASN A 1 176 ? 3.922 27.238 -38.721 1.00 58.12 176 ASN A C 1
ATOM 1396 O O . ASN A 1 176 ? 4.225 26.160 -38.156 1.00 58.12 176 ASN A O 1
#

Foldseek 3Di:
DDDDPPDQQDFDQWAWEDDPNDIDIDGPPPPLPLPPVCDDDDDPDDRPSQSVPVVLVVCCVVPVVCVPPDPVQKWKWFFDDDPVDDTDIDTQDSVCVVVVRSPQDVPGYIYIGGHPDPPPDPPPPPPPDPPPDDPVVVVVVVVVVPPPPPPPPDDDDDDDDDDDDDDDDDPDDDDD